Protein AF-A0A5C8RZ40-F1 (afdb_monomer)

Secondary structure (DSSP, 8-state):
----------------------PPP-------------TTS-----HHHHHHHHHHHHHHH-SSSHHHHHHHHH---HHHHHHHHHH-PPPPHHHHHHHHHHHHHHHHHHH-SS--HHHHHHHHHHHHHHHHHHHHHHHHHHHTT-

Nearest PDB structures (foldseek):
  2ofy-assembly1_B  TM=6.788E-01  e=1.032E-01  Rhodococcus jostii RHA1
  3op9-assembly1_A  TM=4.981E-01  e=3.753E-02  Listeria innocua
  4ivz-assembly2_F  TM=7.222E-01  e=2.838E-01  Enterobacter sp. RFL1396
  7o81-assembly1_AU  TM=6.914E-01  e=9.774E-01  Oryctolagus cuniculus
  5d50-assembly1_C  TM=7.092E-01  e=4.715E+00  Salmonella phage SPC32H

Structure (mmCIF, N/CA/C/O backbone):
data_AF-A0A5C8RZ40-F1
#
_entry.id   AF-A0A5C8RZ40-F1
#
loop_
_atom_site.group_PDB
_atom_site.id
_atom_site.type_symbol
_atom_site.label_atom_id
_atom_site.label_alt_id
_atom_site.label_comp_id
_atom_site.label_asym_id
_atom_site.label_entity_id
_atom_site.label_seq_id
_atom_site.pdbx_PDB_ins_code
_atom_site.Cartn_x
_atom_site.Cartn_y
_atom_site.Cartn_z
_atom_site.occupancy
_atom_site.B_iso_or_equiv
_atom_site.auth_seq_id
_atom_site.auth_comp_id
_atom_site.auth_asym_id
_atom_site.auth_atom_id
_atom_site.pdbx_PDB_model_num
ATOM 1 N N . MET A 1 1 ? 7.637 30.720 -99.759 1.00 39.53 1 MET A N 1
ATOM 2 C CA . MET A 1 1 ? 7.316 32.022 -100.386 1.00 39.53 1 MET A CA 1
ATOM 3 C C . MET A 1 1 ? 6.110 32.613 -99.666 1.00 39.53 1 MET A C 1
ATOM 5 O O . MET A 1 1 ? 5.268 31.824 -99.263 1.00 39.53 1 MET A O 1
ATOM 9 N N . THR A 1 2 ? 6.093 33.950 -99.513 1.00 40.44 2 THR A N 1
ATOM 10 C CA . THR A 1 2 ? 5.021 34.854 -99.002 1.00 40.44 2 THR A CA 1
ATOM 11 C C . THR A 1 2 ? 4.577 34.653 -97.538 1.00 40.44 2 THR A C 1
ATOM 13 O O . THR A 1 2 ? 4.007 33.619 -97.230 1.00 40.44 2 THR A O 1
ATOM 16 N N . ALA A 1 3 ? 4.926 35.488 -96.545 1.00 45.06 3 ALA A N 1
ATOM 17 C CA . ALA A 1 3 ? 4.814 36.949 -96.325 1.00 45.06 3 ALA A CA 1
ATOM 18 C C . ALA A 1 3 ? 3.539 37.359 -95.555 1.00 45.06 3 ALA A C 1
ATOM 20 O O . ALA A 1 3 ? 2.463 36.847 -95.840 1.00 45.06 3 ALA A O 1
ATOM 21 N N . SER A 1 4 ? 3.709 38.369 -94.680 1.00 46.53 4 SER A N 1
ATOM 22 C CA . SER A 1 4 ? 2.700 39.259 -94.063 1.00 46.53 4 SER A CA 1
ATOM 23 C C . SER A 1 4 ? 2.313 39.000 -92.595 1.00 46.53 4 SER A C 1
ATOM 25 O O . SER A 1 4 ? 1.945 37.880 -92.278 1.00 46.53 4 SER A O 1
ATOM 27 N N . LEU A 1 5 ? 2.214 39.957 -91.653 1.00 49.00 5 LEU A N 1
ATOM 28 C CA . LEU A 1 5 ? 2.795 41.291 -91.354 1.00 49.00 5 LEU A CA 1
ATOM 29 C C . LEU A 1 5 ? 2.122 41.766 -90.026 1.00 49.00 5 LEU A 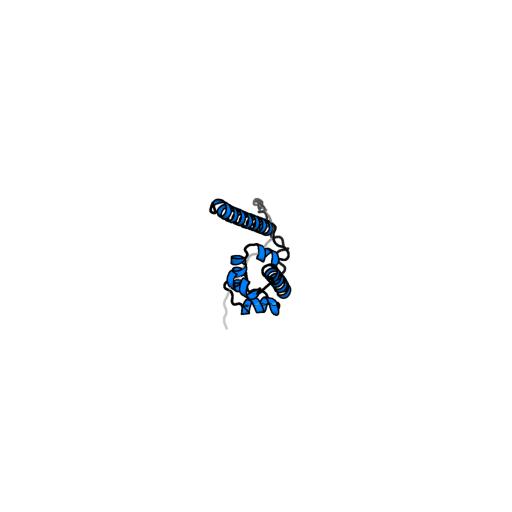C 1
ATOM 31 O O . LEU A 1 5 ? 0.899 41.724 -89.952 1.00 49.00 5 LEU A O 1
ATOM 35 N N . PHE A 1 6 ? 2.925 42.278 -89.070 1.00 45.09 6 PHE A N 1
ATOM 36 C CA . PHE A 1 6 ? 2.654 43.332 -88.044 1.00 45.09 6 PHE A CA 1
ATOM 37 C C . PHE A 1 6 ? 1.582 43.148 -86.926 1.00 45.09 6 PHE A C 1
ATOM 39 O O . PHE A 1 6 ? 0.709 42.299 -87.075 1.00 45.09 6 PHE A O 1
ATOM 46 N N . PRO A 1 7 ? 1.615 43.924 -85.797 1.00 57.19 7 PRO A N 1
ATOM 47 C CA . PRO A 1 7 ? 2.283 45.225 -85.587 1.00 57.19 7 PRO A CA 1
ATOM 48 C C . PRO A 1 7 ? 3.140 45.435 -84.312 1.00 57.19 7 PRO A C 1
ATOM 50 O O . PRO A 1 7 ? 3.002 44.769 -83.291 1.00 57.19 7 PRO A O 1
ATOM 53 N N . THR A 1 8 ? 4.008 46.444 -84.435 1.00 57.31 8 THR A N 1
ATOM 54 C CA . THR A 1 8 ? 4.714 47.258 -83.422 1.00 57.31 8 THR A CA 1
ATOM 55 C C . THR A 1 8 ? 3.731 48.112 -82.612 1.00 57.31 8 THR A C 1
ATOM 57 O O . THR A 1 8 ? 2.748 48.597 -83.167 1.00 57.31 8 THR A O 1
ATOM 60 N N . ASP A 1 9 ? 3.889 48.254 -81.295 1.00 45.97 9 ASP A N 1
ATOM 61 C CA . ASP A 1 9 ? 4.608 49.309 -80.525 1.00 45.97 9 ASP A CA 1
ATOM 62 C C . ASP A 1 9 ? 3.601 49.800 -79.447 1.00 45.97 9 ASP A C 1
ATOM 64 O O . ASP A 1 9 ? 2.437 49.389 -79.511 1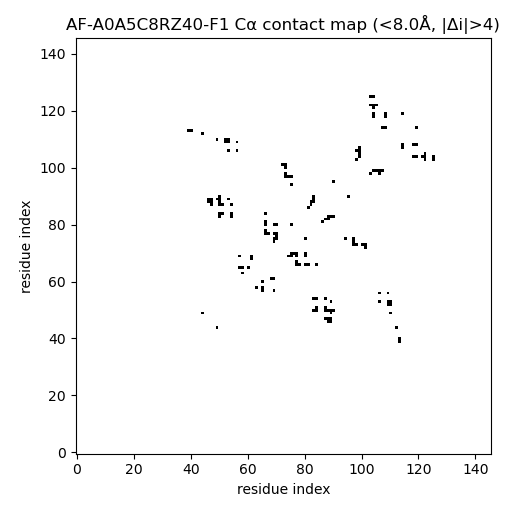.00 45.97 9 ASP A O 1
ATOM 68 N N . PRO A 1 10 ? 3.871 50.754 -78.536 1.00 54.31 10 PRO A N 1
ATOM 69 C CA . PRO A 1 10 ? 5.088 51.255 -77.885 1.00 54.31 10 PRO A CA 1
ATOM 70 C C . PRO A 1 10 ? 4.858 51.315 -76.341 1.00 54.31 10 PRO A C 1
ATOM 72 O O . PRO A 1 10 ? 3.948 50.679 -75.826 1.00 54.31 10 PRO A O 1
ATOM 75 N N . PHE A 1 11 ? 5.617 52.131 -75.598 1.00 50.12 11 PHE A N 1
ATOM 76 C CA . PHE A 1 11 ? 5.501 52.441 -74.150 1.00 50.12 11 PHE A CA 1
ATOM 77 C C . PHE A 1 11 ? 6.269 51.464 -73.234 1.00 50.12 11 PHE A C 1
ATOM 79 O O . PHE A 1 11 ? 5.841 50.360 -72.934 1.00 50.12 11 PHE A O 1
ATOM 86 N N . GLY A 1 12 ? 7.472 51.782 -72.756 1.00 44.47 12 GLY A N 1
ATOM 87 C CA . GLY A 1 12 ? 7.840 53.042 -72.110 1.00 44.47 12 GLY A CA 1
ATOM 88 C C . GLY A 1 12 ? 7.621 52.908 -70.602 1.00 44.47 12 GLY A C 1
ATOM 89 O O . GLY A 1 12 ? 6.573 53.282 -70.088 1.00 44.47 12 GLY A O 1
ATOM 90 N N . ARG A 1 13 ? 8.610 52.359 -69.883 1.00 50.78 13 ARG A N 1
ATOM 91 C CA . ARG A 1 13 ? 8.693 52.533 -68.421 1.00 50.78 13 ARG A CA 1
ATOM 92 C C . ARG A 1 13 ? 8.932 54.015 -68.122 1.00 50.78 13 ARG A C 1
ATOM 94 O O . ARG A 1 13 ? 9.674 54.658 -68.865 1.00 50.78 13 ARG A O 1
ATOM 101 N N . PRO A 1 14 ? 8.429 54.518 -66.987 1.00 54.19 14 PRO A N 1
ATOM 102 C CA . PRO A 1 14 ? 9.400 54.813 -65.935 1.00 54.19 14 PRO A CA 1
ATOM 103 C C . PRO A 1 14 ? 8.928 54.568 -64.488 1.00 54.19 14 PRO A C 1
ATOM 105 O O . PRO A 1 14 ? 7.753 54.632 -64.152 1.00 54.19 14 PRO A O 1
ATOM 108 N N . SER A 1 15 ? 9.948 54.359 -63.651 1.00 45.44 15 SER A N 1
ATOM 109 C CA . SER A 1 15 ? 10.108 54.788 -62.253 1.00 45.44 15 SER A CA 1
ATOM 110 C C . SER A 1 15 ? 9.152 54.339 -61.139 1.00 45.44 15 SER A C 1
ATOM 112 O O . SER A 1 15 ? 8.081 54.878 -60.899 1.00 45.44 15 SER A O 1
ATOM 114 N N . SER A 1 16 ? 9.725 53.448 -60.327 1.00 51.62 16 SER A N 1
ATOM 115 C CA . SER A 1 16 ? 9.789 53.482 -58.858 1.00 51.62 16 SER A CA 1
ATOM 116 C C . SER A 1 16 ? 9.683 54.873 -58.198 1.00 51.62 16 SER A C 1
ATOM 118 O O . SER A 1 16 ? 10.518 55.733 -58.469 1.00 51.62 16 SER A O 1
ATOM 120 N N . MET A 1 17 ? 8.787 55.011 -57.206 1.00 42.00 17 MET A N 1
ATOM 121 C CA . MET A 1 17 ? 9.037 55.692 -55.916 1.00 42.00 17 MET A CA 1
ATOM 122 C C . MET A 1 17 ? 7.924 55.372 -54.884 1.00 42.00 17 MET A C 1
ATOM 124 O O . MET A 1 17 ? 6.753 55.669 -55.095 1.00 42.00 17 MET A O 1
ATOM 128 N N . HIS A 1 18 ? 8.304 54.757 -53.757 1.00 47.56 18 HIS A N 1
ATOM 129 C CA . HIS A 1 18 ? 7.565 54.686 -52.473 1.00 47.56 18 HIS A CA 1
ATOM 130 C C . HIS A 1 18 ? 7.616 56.055 -51.731 1.00 47.56 18 HIS A C 1
ATOM 132 O O . HIS A 1 18 ? 8.417 56.882 -52.168 1.00 47.56 18 HIS A O 1
ATOM 138 N N . PRO A 1 19 ? 6.942 56.324 -50.572 1.00 53.75 19 PRO A N 1
ATOM 139 C CA . PRO A 1 19 ? 5.936 55.581 -49.779 1.00 53.75 19 PRO A CA 1
ATOM 140 C C . PRO A 1 19 ? 4.736 56.447 -49.274 1.00 53.75 19 PRO A C 1
ATOM 142 O O . PRO A 1 19 ? 4.795 57.670 -49.228 1.00 53.75 19 PRO A O 1
ATOM 145 N N . ALA A 1 20 ? 3.684 55.823 -48.727 1.00 37.47 20 ALA A N 1
ATOM 146 C CA . ALA A 1 20 ? 2.823 56.466 -47.722 1.00 37.47 20 ALA A CA 1
ATOM 147 C C . ALA A 1 20 ? 2.438 55.447 -46.640 1.00 37.47 20 ALA A C 1
ATOM 149 O O . ALA A 1 20 ? 1.568 54.598 -46.819 1.00 37.47 20 ALA A O 1
ATOM 150 N N . SER A 1 21 ? 3.148 55.517 -45.514 1.00 49.06 21 SER A N 1
ATOM 151 C CA . SER A 1 21 ? 2.937 54.693 -44.325 1.00 49.06 21 SER A CA 1
ATOM 152 C C . SER A 1 21 ? 1.685 55.161 -43.578 1.00 49.06 21 SER A C 1
ATOM 154 O O . SER A 1 21 ? 1.680 56.230 -42.970 1.00 49.06 21 SER A O 1
ATOM 156 N N . ARG A 1 22 ? 0.615 54.360 -43.603 1.00 44.38 22 ARG A N 1
ATOM 157 C CA . ARG A 1 22 ? -0.472 54.442 -42.617 1.00 44.38 22 ARG A CA 1
ATOM 158 C C . ARG A 1 22 ? -0.233 53.357 -41.570 1.00 44.38 22 ARG A C 1
ATOM 160 O O . ARG A 1 22 ? -0.278 52.175 -41.888 1.00 44.38 22 ARG A O 1
ATOM 167 N N . LYS A 1 23 ? 0.045 53.767 -40.329 1.00 52.66 23 LYS A N 1
ATOM 168 C CA . LYS A 1 23 ? 0.154 52.893 -39.149 1.00 52.66 23 LYS A CA 1
ATOM 169 C C . LYS A 1 23 ? -1.237 52.390 -38.732 1.00 52.66 23 LYS A C 1
ATOM 171 O O . LYS A 1 23 ? -2.054 53.231 -38.358 1.00 52.66 23 LYS A O 1
ATOM 176 N N . PRO A 1 24 ? -1.501 51.075 -38.676 1.00 47.78 24 PRO A N 1
ATOM 177 C CA . PRO A 1 24 ? -2.549 50.547 -37.820 1.00 47.78 24 PRO A CA 1
ATOM 178 C C . PRO A 1 24 ? -2.016 50.266 -36.405 1.00 47.78 24 PRO A C 1
ATOM 180 O O . PRO A 1 24 ? -0.844 49.961 -36.182 1.00 47.78 24 PRO A O 1
ATOM 183 N N . MET A 1 25 ? -2.923 50.457 -35.452 1.00 51.75 25 MET A N 1
ATOM 184 C CA . MET A 1 25 ? -2.778 50.438 -33.998 1.00 51.75 25 MET A CA 1
ATOM 185 C C . MET A 1 25 ? -2.043 49.210 -33.439 1.00 51.75 25 MET A C 1
ATOM 187 O O . MET A 1 25 ? -2.310 48.074 -33.820 1.00 51.75 25 MET A O 1
ATOM 191 N N . LYS A 1 26 ? -1.185 49.436 -32.434 1.00 48.62 26 LYS A N 1
ATOM 192 C CA . LYS A 1 26 ? -0.695 48.381 -31.539 1.00 48.62 26 LYS A CA 1
ATOM 193 C C . LYS A 1 26 ? -1.802 48.028 -30.545 1.00 48.62 26 LYS A C 1
ATOM 195 O O . LYS A 1 26 ? -2.017 48.766 -29.588 1.00 48.62 26 LYS A O 1
ATOM 200 N N . GLN A 1 27 ? -2.483 46.906 -30.751 1.00 50.19 27 GLN A N 1
ATOM 201 C CA . GLN A 1 27 ? -3.252 46.271 -29.686 1.00 50.19 27 GLN A CA 1
ATOM 202 C C . GLN A 1 27 ? -2.288 45.374 -28.901 1.00 50.19 27 GLN A C 1
ATOM 204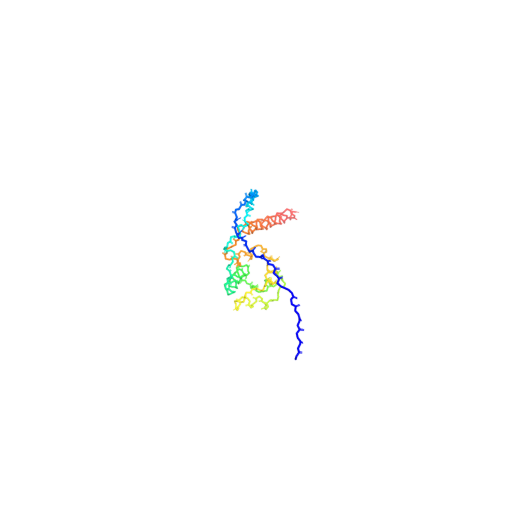 O O . GLN A 1 27 ? -1.717 44.429 -29.444 1.00 50.19 27 GLN A O 1
ATOM 209 N N . SER A 1 28 ? -2.034 45.740 -27.644 1.00 58.53 28 SER A N 1
ATOM 210 C CA . SER A 1 28 ? -1.188 44.975 -26.727 1.00 58.53 28 SER A CA 1
ATOM 211 C C . SER A 1 28 ? -1.701 43.541 -26.594 1.00 58.53 28 SER A C 1
ATOM 213 O O . SER A 1 28 ? -2.861 43.364 -26.210 1.00 58.53 28 SER A O 1
ATOM 215 N N . PRO A 1 29 ? -0.865 42.508 -26.796 1.00 52.53 29 PRO A N 1
ATOM 216 C CA . PRO A 1 29 ? -1.209 41.197 -26.292 1.00 52.53 29 PRO A CA 1
ATOM 217 C C . PRO A 1 29 ? -1.131 41.271 -24.766 1.00 52.53 29 PRO A C 1
ATOM 219 O O . PRO A 1 29 ? -0.060 41.441 -24.177 1.00 52.53 29 PRO A O 1
ATOM 222 N N . ARG A 1 30 ? -2.293 41.171 -24.117 1.00 48.94 30 ARG A N 1
ATOM 223 C CA . ARG A 1 30 ? -2.394 40.833 -22.698 1.00 48.94 30 ARG A CA 1
ATOM 224 C C . ARG A 1 30 ? -1.684 39.486 -22.562 1.00 48.94 30 ARG A C 1
ATOM 226 O O . ARG A 1 30 ? -2.210 38.476 -23.020 1.00 48.94 30 ARG A O 1
ATOM 233 N N . LYS A 1 31 ? -0.456 39.484 -22.030 1.00 49.47 31 LYS A N 1
ATOM 234 C CA . LYS A 1 31 ? 0.244 38.251 -21.660 1.00 49.47 31 LYS A CA 1
ATOM 235 C C . LYS A 1 31 ? -0.669 37.526 -20.676 1.00 49.47 31 LYS A C 1
ATOM 237 O O . LYS A 1 31 ? -0.767 37.934 -19.522 1.00 49.47 31 LYS A O 1
ATOM 242 N N . LEU A 1 32 ? -1.381 36.504 -21.146 1.00 52.66 32 LEU A N 1
ATOM 243 C CA . LEU A 1 32 ? -1.894 35.492 -20.238 1.00 52.66 32 LEU A CA 1
ATOM 244 C C . LEU A 1 32 ? -0.681 34.960 -19.467 1.00 52.66 32 LEU A C 1
ATOM 246 O O . LEU A 1 32 ? 0.372 34.773 -20.088 1.00 52.66 32 LEU A O 1
ATOM 250 N N . PRO A 1 33 ? -0.778 34.758 -18.144 1.00 50.69 33 PRO A N 1
ATOM 251 C CA . PRO A 1 33 ? 0.255 34.020 -17.448 1.00 50.69 33 PRO A CA 1
ATOM 252 C C . PRO A 1 33 ? 0.362 32.666 -18.148 1.00 50.69 33 PRO A C 1
ATOM 254 O O . PRO A 1 33 ? -0.601 31.902 -18.203 1.00 50.69 33 PRO A O 1
ATOM 257 N N . THR A 1 34 ? 1.516 32.409 -18.761 1.00 50.84 34 THR A N 1
ATOM 258 C CA . THR A 1 34 ? 1.897 31.062 -19.173 1.00 50.84 34 THR A CA 1
ATOM 259 C C . THR A 1 34 ? 1.679 30.162 -17.965 1.00 50.84 34 THR A C 1
ATOM 261 O O . THR A 1 34 ? 2.141 30.544 -16.882 1.00 50.84 34 THR A O 1
ATOM 264 N N . PRO A 1 35 ? 0.994 29.010 -18.088 1.00 51.03 35 PRO A N 1
ATOM 265 C CA . PRO A 1 35 ? 1.045 28.034 -17.018 1.00 51.03 35 PRO A CA 1
ATOM 266 C C . PRO A 1 35 ? 2.527 27.751 -16.788 1.00 51.03 35 PRO A C 1
ATOM 268 O O . PRO A 1 35 ? 3.232 27.316 -17.701 1.00 51.03 35 PRO A O 1
ATOM 271 N N . VAL A 1 36 ? 3.019 28.100 -15.600 1.00 51.59 36 VAL A N 1
ATOM 272 C CA . VAL A 1 36 ? 4.332 27.674 -15.128 1.00 51.59 36 VAL A CA 1
ATOM 273 C C . VAL A 1 36 ? 4.181 26.178 -14.897 1.00 51.59 36 VAL A C 1
ATOM 275 O O . VAL A 1 36 ? 3.882 25.725 -13.798 1.00 51.59 36 VAL A O 1
ATOM 278 N N . VAL A 1 37 ? 4.266 25.410 -15.980 1.00 50.16 37 VAL A N 1
ATOM 279 C CA . VAL A 1 37 ? 4.573 23.993 -15.895 1.00 50.16 37 VAL A CA 1
ATOM 280 C C . VAL A 1 37 ? 6.015 23.981 -15.426 1.00 50.16 37 VAL A C 1
ATOM 282 O O . VAL A 1 37 ? 6.919 24.319 -16.187 1.00 50.16 37 VAL A O 1
ATOM 285 N N . ASP A 1 38 ? 6.206 23.728 -14.134 1.00 45.88 38 ASP A N 1
ATOM 286 C CA . ASP A 1 38 ? 7.525 23.492 -13.571 1.00 45.88 38 ASP A CA 1
ATOM 287 C C . ASP A 1 38 ? 8.178 22.374 -14.393 1.00 45.88 38 ASP A C 1
ATOM 289 O O . ASP A 1 38 ? 7.721 21.229 -14.406 1.00 45.88 38 ASP A O 1
ATOM 293 N N . SER A 1 39 ? 9.229 22.722 -15.133 1.00 46.31 39 SER A N 1
ATOM 294 C CA . SER A 1 39 ? 9.967 21.816 -16.014 1.00 46.31 39 SER A CA 1
ATOM 295 C C . SER A 1 39 ? 10.656 20.666 -15.264 1.00 46.31 39 SER A C 1
ATOM 297 O O . SER A 1 39 ? 11.366 19.877 -15.882 1.00 46.31 39 SER A O 1
ATOM 299 N N . ARG A 1 40 ? 10.476 20.553 -13.942 1.00 48.91 40 ARG A N 1
ATOM 300 C CA . ARG A 1 40 ? 11.004 19.463 -13.112 1.00 48.91 40 ARG A CA 1
ATOM 301 C C . ARG A 1 40 ? 10.099 18.234 -13.025 1.00 48.91 40 ARG A C 1
ATOM 303 O O . ARG A 1 40 ? 10.557 17.206 -12.546 1.00 48.91 40 ARG A O 1
ATOM 310 N N . THR A 1 41 ? 8.864 18.273 -13.531 1.00 50.84 41 THR A N 1
ATOM 311 C CA . THR A 1 41 ? 7.960 17.097 -13.532 1.00 50.84 41 THR A CA 1
ATOM 312 C C . THR A 1 41 ? 8.257 16.094 -14.668 1.00 50.84 41 THR A C 1
ATOM 314 O O . THR A 1 41 ? 7.466 15.197 -14.937 1.00 50.84 41 THR A O 1
ATOM 317 N N . GLY A 1 42 ? 9.383 16.236 -15.374 1.00 46.47 42 GLY A N 1
ATOM 318 C CA . GLY A 1 42 ? 9.633 15.562 -16.654 1.00 46.47 42 GLY A CA 1
ATOM 319 C C . GLY A 1 42 ? 10.812 14.591 -16.709 1.00 46.47 42 GLY A C 1
ATOM 320 O O . GLY A 1 42 ? 11.307 14.356 -17.808 1.00 46.47 42 GLY A O 1
ATOM 321 N N . ALA A 1 43 ? 11.298 14.046 -15.592 1.00 49.84 43 ALA A N 1
ATOM 322 C CA . ALA A 1 43 ? 12.303 12.985 -15.647 1.00 49.84 43 ALA A CA 1
ATOM 323 C C . ALA A 1 43 ? 11.614 11.614 -15.646 1.00 49.84 43 ALA A C 1
ATOM 325 O O . ALA A 1 43 ? 11.010 11.202 -14.659 1.00 49.84 43 ALA A O 1
ATOM 326 N N . CYS A 1 44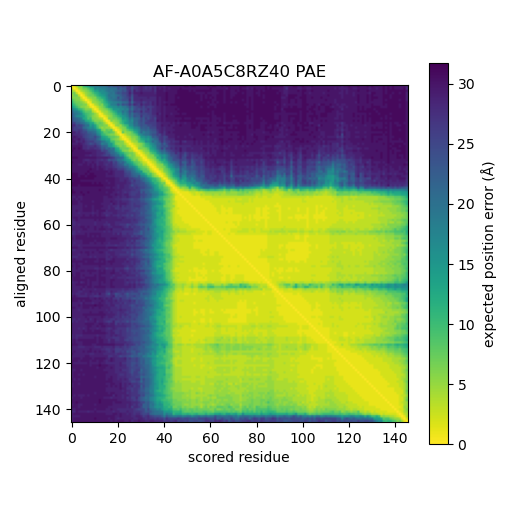 ? 11.699 10.908 -16.773 1.00 52.03 44 CYS A N 1
ATOM 327 C CA . CYS A 1 44 ? 11.409 9.483 -16.841 1.00 52.03 44 CYS A CA 1
ATOM 328 C C . CYS A 1 44 ? 12.463 8.765 -15.987 1.00 52.03 44 CYS A C 1
ATOM 330 O O . CYS A 1 44 ? 13.565 8.510 -16.469 1.00 52.03 44 CYS A O 1
ATOM 332 N N . GLU A 1 45 ? 12.168 8.507 -14.716 1.00 66.62 45 GLU A N 1
ATOM 333 C CA . GLU A 1 45 ? 13.052 7.701 -13.877 1.00 66.62 45 GLU A CA 1
ATOM 334 C C . GLU A 1 45 ? 13.260 6.314 -14.490 1.00 66.62 45 GLU A C 1
ATOM 336 O O . GLU A 1 45 ? 12.396 5.788 -15.206 1.00 66.62 45 GLU A O 1
ATOM 341 N N . ASP A 1 46 ? 14.415 5.711 -14.203 1.00 82.12 46 ASP A N 1
ATOM 342 C CA . ASP A 1 46 ? 14.652 4.325 -14.581 1.00 82.12 46 ASP A CA 1
ATOM 343 C C . ASP A 1 46 ? 13.552 3.444 -13.963 1.00 82.12 46 ASP A C 1
ATOM 345 O O . ASP A 1 46 ? 13.209 3.554 -1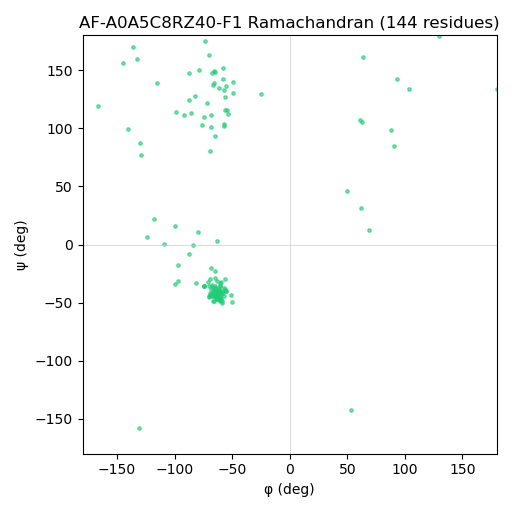2.783 1.00 82.12 46 ASP A O 1
ATOM 349 N N . ARG A 1 47 ? 12.980 2.553 -14.778 1.00 81.25 47 ARG A N 1
ATOM 350 C CA . ARG A 1 47 ? 11.934 1.617 -14.351 1.00 81.25 47 ARG A CA 1
ATOM 351 C C . ARG A 1 47 ? 12.389 0.770 -13.166 1.00 81.25 47 ARG A C 1
ATOM 353 O O . ARG A 1 47 ? 11.550 0.370 -12.366 1.00 81.25 47 ARG A O 1
ATOM 360 N N . THR A 1 48 ? 13.686 0.501 -13.057 1.00 86.81 48 THR A N 1
ATOM 361 C CA . THR A 1 48 ? 14.268 -0.230 -11.926 1.00 86.81 48 THR A CA 1
ATOM 362 C C . THR A 1 48 ? 14.118 0.546 -10.613 1.00 86.81 48 THR A C 1
ATOM 364 O O . THR A 1 48 ? 13.647 -0.017 -9.631 1.00 86.81 48 THR A O 1
ATOM 367 N N . VAL A 1 49 ? 14.371 1.859 -10.619 1.00 89.81 49 VAL A N 1
ATOM 368 C CA . VAL A 1 49 ? 14.210 2.739 -9.448 1.00 89.81 49 VAL A CA 1
ATOM 369 C C . VAL A 1 49 ? 12.755 2.771 -8.983 1.00 89.81 49 VAL A C 1
ATOM 371 O O . VAL A 1 49 ? 12.476 2.614 -7.794 1.00 89.81 49 VAL A O 1
ATOM 374 N N . VAL A 1 50 ? 11.810 2.911 -9.918 1.00 90.25 50 VAL A N 1
ATOM 375 C CA . VAL A 1 50 ? 10.374 2.873 -9.594 1.00 90.25 50 VAL A CA 1
ATOM 376 C C . VAL A 1 50 ? 9.988 1.521 -8.990 1.00 90.25 50 VAL A C 1
ATOM 378 O O . VAL A 1 50 ? 9.244 1.471 -8.010 1.00 90.25 50 VAL A O 1
ATOM 381 N N . ALA A 1 51 ? 10.497 0.421 -9.547 1.00 92.25 51 ALA A N 1
ATOM 382 C CA . ALA A 1 51 ? 10.222 -0.912 -9.028 1.00 92.25 51 ALA A CA 1
ATOM 383 C C . ALA A 1 51 ? 10.749 -1.099 -7.600 1.00 92.25 51 ALA A C 1
ATOM 385 O O . ALA A 1 51 ? 10.018 -1.619 -6.756 1.00 92.25 51 ALA A O 1
ATOM 386 N N . ASP A 1 52 ? 11.963 -0.629 -7.312 1.00 93.62 52 ASP A N 1
ATOM 387 C CA . ASP A 1 52 ? 12.575 -0.727 -5.986 1.00 93.62 52 ASP A CA 1
ATOM 388 C C . ASP A 1 52 ? 11.796 0.076 -4.943 1.00 93.62 52 ASP A C 1
ATOM 390 O O . ASP A 1 52 ? 11.501 -0.435 -3.860 1.00 93.62 52 ASP A O 1
ATOM 394 N N . ARG A 1 53 ? 11.389 1.307 -5.279 1.00 94.62 53 ARG A N 1
ATOM 395 C CA . ARG A 1 53 ? 10.572 2.152 -4.394 1.00 94.62 53 ARG A CA 1
ATOM 396 C C . ARG A 1 53 ? 9.225 1.506 -4.091 1.00 94.62 53 ARG A C 1
ATOM 398 O O . ARG A 1 53 ? 8.835 1.410 -2.927 1.00 94.62 53 ARG A O 1
ATOM 405 N N . VAL A 1 54 ? 8.542 0.994 -5.118 1.00 95.00 54 VAL A N 1
ATOM 406 C CA . VAL A 1 54 ? 7.279 0.263 -4.943 1.00 95.00 54 VAL A CA 1
ATOM 407 C C . VAL A 1 54 ? 7.496 -0.979 -4.080 1.00 95.00 54 VAL A C 1
ATOM 409 O O . VAL A 1 54 ? 6.758 -1.192 -3.123 1.00 95.00 54 VAL A O 1
ATOM 412 N N . ALA A 1 55 ? 8.520 -1.787 -4.355 1.00 95.94 55 ALA A N 1
ATOM 413 C CA . ALA A 1 55 ? 8.789 -2.997 -3.587 1.00 95.94 55 ALA A CA 1
ATOM 414 C C . ALA A 1 55 ? 9.114 -2.691 -2.114 1.00 95.94 55 ALA A C 1
ATOM 416 O O . ALA A 1 55 ? 8.645 -3.404 -1.223 1.00 95.94 55 ALA A O 1
ATOM 417 N N . ALA A 1 56 ? 9.875 -1.627 -1.846 1.00 95.75 56 ALA A N 1
ATOM 418 C CA . ALA A 1 56 ? 10.169 -1.162 -0.495 1.00 95.75 56 ALA A CA 1
ATOM 419 C C . ALA A 1 56 ? 8.895 -0.724 0.240 1.00 95.75 56 ALA A C 1
ATOM 421 O O . ALA A 1 56 ? 8.659 -1.162 1.366 1.00 95.75 56 ALA A O 1
ATOM 422 N N . PHE A 1 57 ? 8.038 0.063 -0.414 1.00 96.31 57 PHE A N 1
ATOM 423 C CA . PHE A 1 57 ? 6.755 0.488 0.142 1.00 96.31 57 PHE A CA 1
ATOM 424 C C . PHE A 1 57 ? 5.849 -0.695 0.494 1.00 96.31 57 PHE A C 1
ATOM 426 O O . PHE A 1 57 ? 5.352 -0.786 1.616 1.00 96.31 57 PHE A O 1
ATOM 433 N N . LEU A 1 58 ? 5.681 -1.644 -0.431 1.00 97.00 58 LEU A N 1
ATOM 434 C CA . LEU A 1 58 ? 4.826 -2.808 -0.201 1.00 97.00 58 LEU A CA 1
ATOM 435 C C . LEU A 1 58 ? 5.350 -3.674 0.953 1.00 97.00 58 LEU A C 1
ATOM 437 O O . LEU A 1 58 ? 4.561 -4.113 1.788 1.00 97.00 58 LEU A O 1
ATOM 441 N N . ARG A 1 59 ? 6.672 -3.886 1.048 1.00 97.19 59 ARG A N 1
ATOM 442 C CA . ARG A 1 59 ? 7.285 -4.638 2.158 1.00 97.19 59 ARG A CA 1
ATOM 443 C C . ARG A 1 59 ? 7.177 -3.911 3.497 1.00 97.19 59 ARG A C 1
ATOM 445 O O . ARG A 1 59 ? 6.996 -4.569 4.515 1.00 97.19 59 ARG A O 1
ATOM 452 N N . ALA A 1 60 ? 7.260 -2.582 3.506 1.00 97.00 60 ALA A N 1
ATOM 453 C CA . ALA A 1 60 ? 7.045 -1.795 4.716 1.00 97.00 60 ALA A CA 1
ATOM 454 C C . ALA A 1 60 ? 5.591 -1.904 5.202 1.00 97.00 60 ALA A C 1
ATOM 456 O O . ALA A 1 60 ? 5.355 -2.066 6.398 1.00 97.00 60 ALA A O 1
ATOM 457 N N . LYS A 1 61 ? 4.624 -1.877 4.274 1.00 95.62 61 LYS A N 1
ATOM 458 C CA . LYS A 1 61 ? 3.194 -2.007 4.588 1.00 95.62 61 LYS A CA 1
ATOM 459 C C . LYS A 1 61 ? 2.829 -3.415 5.063 1.00 95.62 61 LYS A C 1
ATOM 461 O O . LYS A 1 61 ? 2.092 -3.567 6.033 1.00 95.62 61 LYS A O 1
ATOM 466 N N . TYR A 1 62 ? 3.384 -4.438 4.414 1.00 97.38 62 TYR A N 1
ATOM 467 C CA . TYR A 1 62 ? 3.146 -5.845 4.727 1.00 97.38 62 TYR A CA 1
ATOM 468 C C . TYR A 1 62 ? 4.471 -6.604 4.868 1.00 97.38 62 TYR A C 1
ATOM 470 O O . TYR A 1 62 ? 4.933 -7.205 3.893 1.00 97.38 62 TYR A O 1
ATOM 478 N N . PRO A 1 63 ? 5.074 -6.632 6.073 1.00 96.19 63 PRO A N 1
ATOM 479 C CA . PRO A 1 63 ? 6.362 -7.297 6.305 1.00 96.19 63 PRO A CA 1
ATOM 480 C C . PRO A 1 63 ? 6.329 -8.817 6.109 1.00 96.19 63 PRO A C 1
ATOM 482 O O . PRO A 1 63 ? 7.335 -9.429 5.760 1.00 96.19 63 PRO A O 1
ATOM 485 N N . LEU A 1 64 ? 5.168 -9.437 6.334 1.00 96.06 64 LEU A N 1
ATOM 486 C CA . LEU A 1 64 ? 4.940 -10.865 6.134 1.00 96.06 64 LEU A CA 1
ATOM 487 C C . LEU A 1 64 ? 3.923 -11.064 5.013 1.00 96.06 64 LEU A C 1
ATOM 489 O O . LEU A 1 64 ? 2.922 -10.351 4.950 1.00 96.06 64 LEU A O 1
ATOM 493 N N . LYS A 1 65 ? 4.171 -12.057 4.148 1.00 96.81 65 LYS A N 1
ATOM 494 C CA . LYS A 1 65 ? 3.291 -12.422 3.021 1.00 96.81 65 LYS A CA 1
ATOM 495 C C . LYS A 1 65 ? 2.889 -11.219 2.158 1.00 96.81 65 LYS A C 1
ATOM 497 O O . LYS A 1 65 ? 1.725 -11.046 1.807 1.00 96.81 65 LYS A O 1
ATOM 502 N N . THR A 1 66 ? 3.871 -10.379 1.820 1.00 98.06 66 THR A N 1
ATOM 503 C CA . THR A 1 66 ? 3.655 -9.120 1.095 1.00 98.06 66 THR A CA 1
ATOM 504 C C . THR A 1 66 ? 2.809 -9.320 -0.164 1.00 98.06 66 THR A C 1
ATOM 506 O O . THR A 1 66 ? 1.821 -8.621 -0.349 1.00 98.06 66 THR A O 1
ATOM 509 N N . ALA A 1 67 ? 3.149 -10.300 -1.007 1.00 97.88 67 ALA A N 1
ATOM 510 C CA . ALA A 1 67 ? 2.443 -10.522 -2.268 1.00 97.88 67 ALA A CA 1
ATOM 511 C C . ALA A 1 67 ? 0.974 -10.943 -2.081 1.00 97.88 67 ALA A C 1
ATOM 513 O O . ALA A 1 67 ? 0.124 -10.487 -2.841 1.00 97.88 67 ALA A O 1
ATOM 514 N N . ASP A 1 68 ? 0.668 -11.758 -1.068 1.00 98.44 68 ASP A N 1
ATOM 515 C CA . ASP A 1 68 ? -0.700 -12.216 -0.792 1.00 98.44 68 ASP A CA 1
ATOM 516 C C . ASP A 1 68 ? -1.582 -11.077 -0.271 1.00 98.44 68 ASP A C 1
ATOM 518 O O . ASP A 1 68 ? -2.699 -10.892 -0.749 1.00 98.44 68 ASP A O 1
ATOM 522 N N . ASN A 1 69 ? -1.068 -10.274 0.667 1.00 98.56 69 ASN A N 1
ATOM 523 C CA . ASN A 1 69 ? -1.809 -9.135 1.218 1.00 98.56 69 ASN A CA 1
ATOM 524 C C . ASN A 1 69 ? -2.075 -8.072 0.146 1.00 98.56 69 ASN A C 1
ATOM 526 O O . ASN A 1 69 ? -3.202 -7.614 -0.016 1.00 98.56 69 ASN A O 1
ATOM 530 N N . VAL A 1 70 ? -1.065 -7.745 -0.666 1.00 98.19 70 VAL A N 1
ATOM 531 C CA . VAL A 1 70 ? -1.233 -6.783 -1.765 1.00 98.19 70 VAL A CA 1
ATOM 532 C C . VAL A 1 70 ? -2.200 -7.316 -2.824 1.00 98.19 70 VAL A C 1
ATOM 534 O O . VAL A 1 70 ? -2.981 -6.548 -3.386 1.00 98.19 70 VAL A O 1
ATOM 537 N N . ALA A 1 71 ? -2.193 -8.624 -3.097 1.00 98.31 71 ALA A N 1
ATOM 538 C CA . ALA A 1 71 ? -3.159 -9.243 -4.002 1.00 98.31 71 ALA A CA 1
ATOM 539 C C . ALA A 1 71 ? -4.587 -9.133 -3.458 1.00 98.31 71 ALA A C 1
ATOM 541 O O . ALA A 1 71 ? -5.499 -8.822 -4.224 1.00 98.31 71 ALA A O 1
ATOM 542 N N . ALA A 1 72 ? -4.773 -9.341 -2.152 1.00 98.38 72 ALA A N 1
ATOM 543 C CA . ALA A 1 72 ? -6.066 -9.197 -1.493 1.00 98.38 72 ALA A CA 1
ATOM 544 C C . ALA A 1 72 ? -6.595 -7.755 -1.573 1.00 98.38 72 ALA A C 1
ATOM 546 O O . ALA A 1 72 ? -7.760 -7.560 -1.912 1.00 98.38 72 ALA A O 1
ATOM 547 N N . ASP A 1 73 ? -5.737 -6.757 -1.350 1.00 97.88 73 ASP A N 1
ATOM 548 C CA . ASP A 1 73 ? -6.131 -5.343 -1.407 1.00 97.88 73 ASP A CA 1
ATOM 549 C C . ASP A 1 73 ? -6.462 -4.873 -2.831 1.00 97.88 73 ASP A C 1
ATOM 551 O O . ASP A 1 73 ? -7.416 -4.133 -3.062 1.00 97.88 73 ASP A O 1
ATOM 555 N N . THR A 1 74 ? -5.640 -5.270 -3.806 1.00 97.69 74 THR A N 1
ATOM 556 C CA . THR A 1 74 ? -5.676 -4.704 -5.167 1.00 97.69 74 THR A CA 1
ATOM 557 C C . THR A 1 74 ? -6.478 -5.547 -6.161 1.00 97.69 74 THR A C 1
ATOM 559 O O . THR A 1 74 ? -6.834 -5.074 -7.248 1.00 97.69 74 THR A O 1
ATOM 562 N N . GLY A 1 75 ? -6.728 -6.817 -5.831 1.00 97.81 75 GLY A N 1
ATOM 563 C CA . GLY A 1 75 ? -7.273 -7.824 -6.741 1.00 97.81 75 GLY A CA 1
ATOM 564 C C . GLY A 1 75 ? -6.310 -8.237 -7.862 1.00 97.81 75 GLY A C 1
ATOM 565 O O . GLY A 1 75 ? -6.736 -8.854 -8.841 1.00 97.81 75 GLY A O 1
ATOM 566 N N . LEU A 1 76 ? -5.028 -7.868 -7.778 1.00 97.81 76 LEU A N 1
ATOM 567 C CA . LEU A 1 76 ? -4.010 -8.284 -8.741 1.00 97.81 76 LEU A CA 1
ATOM 568 C C . LEU A 1 76 ? -3.545 -9.723 -8.463 1.00 97.81 76 LEU A C 1
ATOM 570 O O . LEU A 1 76 ? -3.498 -10.143 -7.309 1.00 97.81 76 LEU A O 1
ATOM 574 N N . PRO A 1 77 ? -3.124 -10.485 -9.490 1.00 97.94 77 PRO A N 1
ATOM 575 C CA . PRO A 1 77 ? -2.563 -11.814 -9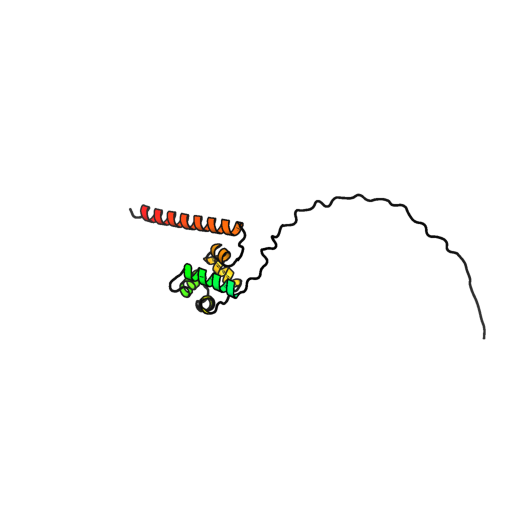.270 1.00 97.94 77 PRO A CA 1
ATOM 576 C C . PRO A 1 77 ? -1.294 -11.759 -8.411 1.00 97.94 77 PRO A C 1
ATOM 578 O O . PRO A 1 77 ? -0.381 -10.987 -8.715 1.00 97.94 77 PRO A O 1
ATOM 581 N N . VAL A 1 78 ? -1.181 -12.654 -7.423 1.00 98.00 78 VAL A N 1
ATOM 582 C CA . VAL A 1 78 ? 0.010 -12.788 -6.556 1.00 98.00 78 VAL A CA 1
ATOM 583 C C . VAL A 1 78 ? 1.290 -12.889 -7.388 1.00 98.00 78 VAL A C 1
ATOM 585 O O . VAL A 1 78 ? 2.252 -12.177 -7.131 1.00 98.00 78 VAL A O 1
ATOM 588 N N . ALA A 1 79 ? 1.276 -13.680 -8.467 1.00 96.69 79 ALA A N 1
ATOM 589 C CA . ALA A 1 79 ? 2.425 -13.842 -9.359 1.00 96.69 79 ALA A CA 1
ATOM 590 C C . ALA A 1 79 ? 2.898 -12.527 -10.011 1.00 96.69 79 ALA A C 1
ATOM 592 O O . ALA A 1 79 ? 4.090 -12.362 -10.273 1.00 96.69 79 ALA A O 1
ATOM 593 N N . THR A 1 80 ? 1.985 -11.590 -10.283 1.00 96.44 80 THR A N 1
ATOM 594 C CA . THR A 1 80 ? 2.334 -10.260 -10.805 1.00 96.44 80 THR A CA 1
ATOM 595 C C . THR A 1 80 ? 3.081 -9.458 -9.749 1.00 96.44 80 THR A C 1
ATOM 597 O O . THR A 1 80 ? 4.118 -8.874 -10.049 1.00 96.44 80 THR A O 1
ATOM 600 N N . ILE A 1 81 ? 2.597 -9.488 -8.508 1.00 97.25 81 ILE A N 1
ATOM 601 C CA . ILE A 1 81 ? 3.214 -8.769 -7.393 1.00 97.25 81 ILE A CA 1
ATOM 602 C C . ILE A 1 81 ? 4.565 -9.395 -7.035 1.00 97.25 81 ILE A C 1
ATOM 604 O O . ILE A 1 81 ? 5.546 -8.671 -6.896 1.00 97.25 81 ILE A O 1
ATOM 608 N N . SER A 1 82 ? 4.672 -10.727 -6.992 1.00 96.25 82 SER A N 1
ATOM 609 C CA . SER A 1 82 ? 5.949 -11.425 -6.790 1.00 96.25 82 SER A CA 1
ATOM 610 C C . SER A 1 82 ? 6.992 -11.018 -7.832 1.00 96.25 82 SER A C 1
ATOM 612 O O . SER A 1 82 ? 8.141 -10.775 -7.487 1.00 96.25 82 SER A O 1
ATOM 614 N N . ARG A 1 83 ? 6.610 -10.837 -9.105 1.00 94.81 83 ARG A N 1
ATOM 615 C CA . ARG A 1 83 ? 7.548 -10.334 -10.127 1.00 94.81 83 ARG A CA 1
ATOM 616 C C . ARG A 1 83 ? 8.069 -8.934 -9.812 1.00 94.81 83 ARG A C 1
ATOM 618 O O . ARG A 1 83 ? 9.238 -8.672 -10.078 1.00 94.81 83 ARG A O 1
ATOM 625 N N . TRP A 1 84 ? 7.240 -8.047 -9.272 1.00 94.94 84 TRP A N 1
ATOM 626 C CA . TRP A 1 84 ? 7.697 -6.722 -8.848 1.00 94.94 84 TRP A CA 1
ATOM 627 C C . TRP A 1 84 ? 8.668 -6.823 -7.674 1.00 94.94 84 TRP A C 1
ATOM 629 O O . TRP A 1 84 ? 9.723 -6.199 -7.701 1.00 94.94 84 TRP A O 1
ATOM 639 N N . LEU A 1 85 ? 8.342 -7.666 -6.691 1.00 94.81 85 LEU A N 1
ATOM 640 C CA . LEU A 1 85 ? 9.142 -7.852 -5.483 1.00 94.81 85 LEU A CA 1
ATOM 641 C C . LEU A 1 85 ? 10.493 -8.534 -5.746 1.00 94.81 85 LEU A C 1
ATOM 643 O O . LEU A 1 85 ? 11.478 -8.162 -5.108 1.00 94.81 85 LEU A O 1
ATOM 647 N N . ASP A 1 86 ? 10.540 -9.511 -6.654 1.00 92.50 86 ASP A N 1
ATOM 648 C CA . ASP A 1 86 ? 11.709 -10.379 -6.856 1.00 92.50 86 ASP A CA 1
ATOM 649 C C . ASP A 1 86 ? 12.579 -9.957 -8.043 1.00 92.50 86 ASP A C 1
ATOM 651 O O . ASP A 1 86 ? 13.790 -10.161 -8.030 1.00 92.50 86 ASP A O 1
ATOM 655 N N . ARG A 1 87 ? 11.969 -9.416 -9.107 1.00 84.62 87 ARG A N 1
ATOM 656 C CA . ARG A 1 87 ? 12.659 -9.136 -10.381 1.00 84.62 87 ARG A CA 1
ATOM 657 C C . ARG A 1 87 ? 12.861 -7.649 -10.660 1.00 84.62 87 ARG A C 1
ATOM 659 O O . ARG A 1 87 ? 13.347 -7.324 -11.740 1.00 84.62 87 ARG A O 1
ATOM 666 N N . GLY A 1 88 ? 12.427 -6.759 -9.764 1.00 83.38 88 GLY A N 1
ATOM 667 C CA . GLY A 1 88 ? 12.543 -5.309 -9.960 1.00 83.38 88 GLY A CA 1
ATOM 668 C C . GLY A 1 88 ? 11.764 -4.806 -11.181 1.00 83.38 88 GLY A C 1
ATOM 669 O O . GLY A 1 88 ? 12.180 -3.879 -11.869 1.00 83.38 88 GLY A O 1
ATOM 670 N N . SER A 1 89 ? 10.642 -5.453 -11.511 1.00 89.00 89 SER A N 1
ATOM 671 C CA . SER A 1 89 ? 9.767 -4.991 -12.593 1.00 89.00 89 SER A CA 1
ATOM 672 C C . SER A 1 89 ? 8.834 -3.890 -12.091 1.00 89.00 89 SER A C 1
ATOM 674 O O . SER A 1 89 ? 8.114 -4.103 -11.120 1.00 89.00 89 SER A O 1
ATOM 676 N N . ALA A 1 90 ? 8.793 -2.745 -12.775 1.00 90.25 90 ALA A N 1
ATOM 677 C CA . ALA A 1 90 ? 7.859 -1.674 -12.433 1.00 90.25 90 ALA A CA 1
ATOM 678 C C . ALA A 1 90 ? 6.396 -2.080 -12.712 1.00 90.25 90 ALA A C 1
ATOM 680 O O . ALA A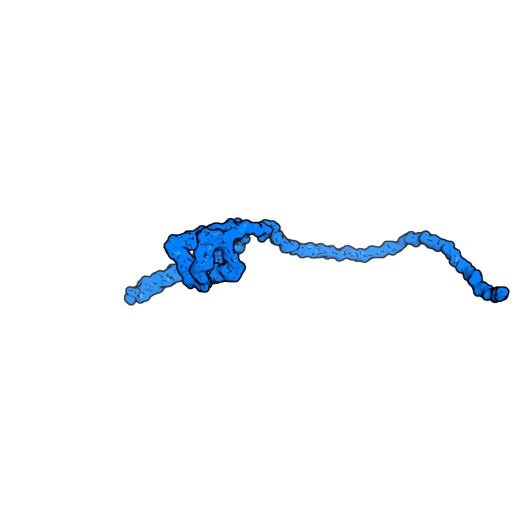 1 90 ? 6.130 -2.800 -13.688 1.00 90.25 90 ALA A O 1
ATOM 681 N N . PRO A 1 91 ? 5.425 -1.588 -11.920 1.00 93.31 91 PRO A N 1
ATOM 682 C CA . PRO A 1 91 ? 4.010 -1.729 -12.237 1.00 93.31 91 PRO A CA 1
ATOM 683 C C . PRO A 1 91 ? 3.668 -1.108 -13.597 1.00 93.31 91 PRO A C 1
ATOM 685 O O . PRO A 1 91 ? 4.167 -0.044 -13.963 1.00 93.31 91 PRO A O 1
ATOM 688 N N . SER A 1 92 ? 2.772 -1.751 -14.350 1.00 94.31 92 SER A N 1
ATOM 689 C CA . SER A 1 92 ? 2.159 -1.114 -15.521 1.00 94.31 92 SER A CA 1
ATOM 690 C C . SER A 1 92 ? 1.205 -0.001 -15.080 1.00 94.31 92 SER A C 1
ATOM 692 O O . SER A 1 92 ? 0.743 -0.005 -13.943 1.00 94.31 92 SER A O 1
ATOM 694 N N . LEU A 1 93 ? 0.827 0.911 -15.982 1.00 92.94 93 LEU A N 1
ATOM 695 C CA . LEU A 1 93 ? -0.121 1.986 -15.655 1.00 92.94 93 LEU A CA 1
ATOM 696 C C . LEU A 1 93 ? -1.465 1.457 -15.115 1.00 92.94 93 LEU A C 1
ATOM 698 O O . LEU A 1 93 ? -2.024 2.016 -14.177 1.00 92.94 93 LEU A O 1
ATOM 702 N N . TRP A 1 94 ? -1.967 0.350 -15.669 1.00 96.31 94 TRP A N 1
ATOM 703 C CA . TRP A 1 94 ? -3.188 -0.293 -15.173 1.00 96.31 94 TRP A CA 1
ATOM 704 C C . TRP A 1 94 ? -3.019 -0.821 -13.745 1.00 96.31 94 TRP A C 1
ATOM 706 O O . TRP A 1 94 ? -3.880 -0.617 -12.890 1.00 96.31 94 TRP A O 1
ATOM 716 N N . ALA A 1 95 ? -1.888 -1.470 -13.475 1.00 95.94 95 ALA A N 1
ATOM 717 C CA . ALA A 1 95 ? -1.599 -2.018 -12.161 1.00 95.94 95 ALA A CA 1
ATOM 718 C C . ALA A 1 95 ? -1.302 -0.909 -11.134 1.00 95.94 95 ALA A C 1
ATOM 720 O O . ALA A 1 95 ? -1.691 -1.020 -9.977 1.00 95.94 95 ALA A O 1
ATOM 721 N N . LEU A 1 96 ? -0.713 0.204 -11.578 1.00 95.06 96 LEU A N 1
ATOM 722 C CA . LEU A 1 96 ? -0.589 1.428 -10.798 1.00 95.06 96 LEU A CA 1
ATOM 723 C C . LEU A 1 96 ? -1.963 1.991 -10.420 1.00 95.06 96 LEU A C 1
ATOM 725 O O . LEU A 1 96 ? -2.178 2.316 -9.261 1.00 95.06 96 LEU A O 1
ATOM 729 N N . GLY A 1 97 ? -2.924 2.033 -11.347 1.00 96.44 97 GLY A N 1
ATOM 730 C CA . GLY A 1 97 ? -4.298 2.439 -11.030 1.00 96.44 97 GLY A CA 1
ATOM 731 C C . GLY A 1 97 ? -4.941 1.576 -9.936 1.00 96.44 97 GLY A C 1
ATOM 7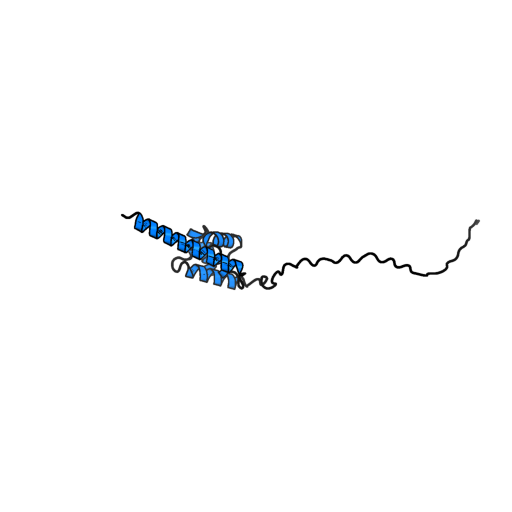32 O O . GLY A 1 97 ? -5.634 2.099 -9.067 1.00 96.44 97 GLY A O 1
ATOM 733 N N . LYS A 1 98 ? -4.662 0.265 -9.925 1.00 97.88 98 LYS A N 1
ATOM 734 C CA . LYS A 1 98 ? -5.094 -0.642 -8.847 1.00 97.88 98 LYS A CA 1
ATOM 735 C C . LYS A 1 98 ? -4.419 -0.338 -7.511 1.00 97.88 98 LYS A C 1
ATOM 737 O O . LYS A 1 98 ? -5.095 -0.353 -6.491 1.00 97.88 98 LYS A O 1
ATOM 742 N N . LEU A 1 99 ? -3.121 -0.034 -7.521 1.00 97.12 99 LEU A N 1
ATOM 743 C CA . LEU A 1 99 ? -2.392 0.374 -6.318 1.00 97.12 99 LEU A CA 1
ATOM 744 C C . LEU A 1 99 ? -2.926 1.694 -5.754 1.00 97.12 99 LEU A C 1
ATOM 746 O O . LEU A 1 99 ? -3.160 1.781 -4.557 1.00 97.12 99 LEU A O 1
ATOM 750 N N . VAL A 1 100 ? -3.168 2.694 -6.605 1.00 96.00 100 VAL A N 1
ATOM 751 C CA . VAL A 1 100 ? -3.747 3.982 -6.187 1.00 96.00 100 VAL A CA 1
ATOM 752 C C . VAL A 1 100 ? -5.150 3.787 -5.622 1.00 96.00 100 VAL A C 1
ATOM 754 O O . VAL A 1 100 ? -5.481 4.379 -4.609 1.00 96.00 100 VAL A O 1
ATOM 757 N N . GLY A 1 101 ? -5.969 2.920 -6.222 1.00 96.38 101 GLY A N 1
ATOM 758 C CA . GLY A 1 101 ? -7.296 2.619 -5.680 1.00 96.38 101 GLY A CA 1
ATOM 759 C C . GLY A 1 101 ? -7.279 1.918 -4.315 1.00 96.38 101 GLY A C 1
ATOM 760 O O . GLY A 1 101 ? -8.273 1.989 -3.602 1.00 96.38 101 GLY A O 1
ATOM 761 N N . ALA A 1 102 ? -6.187 1.235 -3.960 1.00 96.56 102 ALA A N 1
ATOM 762 C CA . ALA A 1 102 ? -6.055 0.519 -2.690 1.00 96.56 102 ALA A CA 1
ATOM 763 C C . ALA A 1 102 ? -5.308 1.321 -1.609 1.00 96.56 102 ALA A C 1
ATOM 765 O O . ALA A 1 102 ? -5.569 1.145 -0.421 1.00 96.56 102 ALA A O 1
ATOM 766 N N . TYR A 1 103 ? -4.358 2.169 -2.013 1.00 95.12 103 TYR A N 1
ATOM 767 C CA . TYR A 1 103 ? -3.413 2.859 -1.124 1.00 95.12 103 TYR A CA 1
ATOM 768 C C . TYR A 1 103 ? -3.430 4.386 -1.269 1.00 95.12 103 TYR A C 1
ATOM 770 O O . TYR A 1 103 ? -2.597 5.071 -0.678 1.00 95.12 103 TYR A O 1
ATOM 778 N N . ASP A 1 104 ? -4.359 4.918 -2.058 1.00 94.62 104 ASP A N 1
ATOM 779 C CA . ASP A 1 104 ? -4.587 6.342 -2.282 1.00 94.62 104 ASP A CA 1
ATOM 780 C C . ASP A 1 104 ? -3.322 7.120 -2.710 1.00 94.62 104 ASP A C 1
ATOM 782 O O . ASP A 1 104 ? -2.512 6.639 -3.510 1.00 94.62 104 ASP A O 1
ATOM 786 N N . ALA A 1 105 ? -3.152 8.360 -2.235 1.00 94.12 105 ALA A N 1
ATOM 787 C CA . ALA A 1 105 ? -2.043 9.231 -2.624 1.00 94.12 105 ALA A CA 1
ATOM 788 C C . ALA A 1 105 ? -0.679 8.743 -2.105 1.00 94.12 105 ALA A C 1
ATOM 790 O O . ALA A 1 105 ? 0.354 9.114 -2.665 1.00 94.12 105 ALA A O 1
ATOM 791 N N . GLU A 1 106 ? -0.663 7.895 -1.072 1.00 93.69 106 GLU A N 1
ATOM 792 C CA . GLU A 1 106 ? 0.556 7.386 -0.435 1.00 93.69 106 GLU A CA 1
ATOM 793 C C . GLU A 1 106 ? 1.464 6.677 -1.451 1.00 93.69 106 GLU A C 1
ATOM 795 O O . GLU A 1 106 ? 2.662 6.949 -1.520 1.00 93.69 106 GLU A O 1
ATOM 800 N N . VAL A 1 107 ? 0.890 5.834 -2.318 1.00 94.44 107 VAL A N 1
ATOM 801 C CA . VAL A 1 107 ? 1.680 5.104 -3.321 1.00 94.44 107 VAL A CA 1
ATOM 802 C C . VAL A 1 107 ? 2.243 6.023 -4.409 1.00 94.44 107 VAL A C 1
ATOM 804 O O . VAL A 1 107 ? 3.322 5.766 -4.942 1.00 94.44 107 VAL A O 1
ATOM 807 N N . LEU A 1 108 ? 1.556 7.123 -4.730 1.00 93.88 108 LEU A N 1
ATOM 808 C CA . LEU A 1 108 ? 2.048 8.092 -5.712 1.00 93.88 108 LEU A CA 1
ATOM 809 C C . LEU A 1 108 ? 3.248 8.873 -5.175 1.00 93.88 108 LEU A C 1
ATOM 811 O O . LEU A 1 108 ? 4.174 9.148 -5.934 1.00 93.88 108 LEU A O 1
ATOM 815 N N . LEU A 1 109 ? 3.269 9.179 -3.875 1.00 93.62 109 LEU A N 1
ATOM 816 C CA . LEU A 1 109 ? 4.424 9.817 -3.236 1.00 93.62 109 LEU A CA 1
ATOM 817 C C . LEU A 1 109 ? 5.680 8.946 -3.287 1.00 93.62 109 LEU A C 1
ATOM 819 O O . LEU A 1 109 ? 6.783 9.475 -3.350 1.00 93.62 109 LEU A O 1
ATOM 823 N N . VAL A 1 110 ? 5.514 7.625 -3.268 1.00 91.38 110 VAL A N 1
ATOM 824 C CA . VAL A 1 110 ? 6.624 6.671 -3.372 1.00 91.38 110 VAL A CA 1
ATOM 825 C C . VAL A 1 110 ? 7.164 6.593 -4.797 1.00 91.38 110 VAL A C 1
ATOM 827 O O . VAL A 1 110 ? 8.356 6.391 -4.997 1.00 91.38 110 VAL A O 1
ATOM 830 N N . ILE A 1 111 ? 6.292 6.710 -5.796 1.00 89.69 111 ILE A N 1
ATOM 831 C CA . ILE A 1 111 ? 6.670 6.531 -7.202 1.00 89.69 111 ILE A CA 1
ATOM 832 C C . ILE A 1 111 ? 7.305 7.793 -7.782 1.00 89.69 111 ILE A C 1
ATOM 834 O O . ILE A 1 111 ? 8.168 7.689 -8.645 1.00 89.69 111 ILE A O 1
ATOM 838 N N . LEU A 1 112 ? 6.879 8.973 -7.336 1.00 89.12 112 LEU A N 1
ATOM 839 C CA . LEU A 1 112 ? 7.358 10.244 -7.867 1.00 89.12 112 LEU A CA 1
ATOM 840 C C . LEU A 1 112 ? 8.618 10.708 -7.128 1.00 89.12 112 LEU A C 1
ATOM 842 O O . LEU A 1 112 ? 8.571 10.921 -5.922 1.00 89.12 112 LEU A O 1
ATOM 846 N N . ASP A 1 113 ? 9.706 10.967 -7.860 1.00 85.81 113 ASP A N 1
ATOM 847 C CA . ASP A 1 113 ? 10.941 11.554 -7.300 1.00 85.81 113 ASP A CA 1
ATOM 848 C C . ASP A 1 113 ? 10.704 12.911 -6.630 1.00 85.81 113 ASP A C 1
ATOM 850 O O . ASP A 1 113 ? 11.236 13.253 -5.572 1.00 85.81 113 ASP A O 1
ATOM 854 N N . HIS A 1 114 ? 9.881 13.719 -7.294 1.00 87.19 114 HIS A N 1
ATOM 855 C CA . HIS A 1 114 ? 9.547 15.079 -6.906 1.00 87.19 114 HIS A CA 1
ATOM 856 C C . HIS A 1 114 ? 8.026 15.217 -6.915 1.00 87.19 114 HIS A C 1
ATOM 858 O O . HIS A 1 114 ? 7.454 15.754 -7.872 1.00 87.19 114 HIS A O 1
ATOM 864 N N . PRO A 1 115 ? 7.338 14.689 -5.886 1.00 89.44 115 PRO A N 1
ATOM 865 C CA . PRO A 1 115 ? 5.896 14.779 -5.841 1.00 89.44 115 PRO A CA 1
ATOM 866 C C . PRO A 1 115 ? 5.482 16.247 -5.672 1.00 89.44 115 PRO A C 1
ATOM 868 O O . PRO A 1 115 ? 6.092 16.983 -4.889 1.00 89.44 115 PRO A O 1
ATOM 871 N N . PRO A 1 116 ? 4.451 16.707 -6.397 1.00 92.56 116 PRO A N 1
ATOM 872 C CA . PRO A 1 116 ? 3.987 18.079 -6.273 1.00 92.56 116 PRO A CA 1
ATOM 873 C C . PRO A 1 116 ? 3.401 18.325 -4.876 1.00 92.56 116 PRO A C 1
ATOM 875 O O . PRO A 1 116 ? 2.815 17.429 -4.268 1.00 92.56 116 PRO A O 1
ATOM 878 N N . LEU A 1 117 ? 3.511 19.562 -4.379 1.00 94.06 117 LEU A N 1
ATOM 879 C CA . LEU A 1 117 ? 3.097 19.915 -3.011 1.00 94.06 117 LEU A CA 1
ATOM 880 C C . LEU A 1 117 ? 1.639 19.550 -2.707 1.00 94.06 117 LEU A C 1
ATOM 882 O O . LEU A 1 117 ? 1.354 19.020 -1.637 1.00 94.06 117 LEU A O 1
ATOM 886 N N . TRP A 1 118 ? 0.734 19.750 -3.670 1.00 94.88 118 TRP A N 1
ATOM 887 C CA . TRP A 1 118 ? -0.680 19.415 -3.494 1.00 94.88 118 TRP A CA 1
ATOM 888 C C . TRP A 1 118 ? -0.899 17.922 -3.206 1.00 94.88 118 TRP A C 1
ATOM 890 O O . TRP A 1 118 ? -1.804 17.579 -2.454 1.00 94.88 118 TRP A O 1
ATOM 900 N N . LEU A 1 119 ? -0.065 17.034 -3.764 1.00 94.50 119 LEU A N 1
ATOM 901 C CA . LEU A 1 119 ? -0.167 15.591 -3.545 1.00 94.50 119 LEU A CA 1
ATOM 902 C C . LEU A 1 119 ? 0.335 15.213 -2.147 1.00 94.50 119 LEU A C 1
ATOM 904 O O . LEU A 1 119 ? -0.228 14.332 -1.503 1.00 94.50 119 LEU A O 1
ATOM 908 N N . MET A 1 120 ? 1.364 15.906 -1.652 1.00 94.06 120 MET A N 1
ATOM 909 C CA . MET A 1 120 ? 1.816 15.745 -0.269 1.00 94.06 120 MET A CA 1
ATOM 910 C C . MET A 1 120 ? 0.736 16.195 0.721 1.00 94.06 120 MET A C 1
ATOM 912 O O . MET A 1 120 ? 0.501 15.523 1.724 1.00 94.06 120 MET A O 1
ATOM 916 N N . ASP A 1 121 ? 0.076 17.321 0.448 1.00 95.19 121 ASP A N 1
ATOM 917 C CA . ASP A 1 121 ? -1.014 17.830 1.283 1.00 95.19 121 ASP A CA 1
ATOM 918 C C . ASP A 1 121 ? -2.230 16.893 1.255 1.00 95.19 121 ASP A C 1
ATOM 920 O O . ASP A 1 121 ? -2.814 16.611 2.302 1.00 95.19 121 ASP A O 1
ATOM 924 N N . GLU A 1 122 ? -2.559 16.347 0.082 1.00 95.38 122 GLU A N 1
ATOM 925 C CA . GLU A 1 122 ? -3.597 15.331 -0.097 1.00 95.38 122 GLU A CA 1
ATOM 926 C C . GLU A 1 122 ? -3.313 14.075 0.735 1.00 95.38 122 GLU A C 1
ATOM 928 O O . GLU A 1 122 ? -4.165 13.659 1.516 1.00 95.38 122 GLU A O 1
ATOM 933 N N . ALA A 1 123 ? -2.102 13.515 0.646 1.00 94.31 123 ALA A N 1
ATOM 934 C CA . ALA A 1 123 ? -1.725 12.334 1.422 1.00 94.31 123 ALA A CA 1
ATOM 935 C C . ALA A 1 123 ? -1.817 12.584 2.937 1.00 94.31 123 ALA A C 1
ATOM 937 O O . ALA A 1 123 ? -2.312 11.740 3.684 1.00 94.31 123 ALA A O 1
ATOM 938 N N . ARG A 1 124 ? -1.410 13.774 3.410 1.00 94.62 124 ARG A N 1
ATOM 939 C CA . ARG A 1 124 ? -1.581 14.153 4.824 1.00 94.62 124 ARG A CA 1
ATOM 940 C C . ARG A 1 124 ? -3.051 14.254 5.219 1.00 94.62 124 ARG A C 1
ATOM 942 O O . ARG A 1 124 ? -3.385 13.914 6.352 1.00 94.62 124 ARG A O 1
ATOM 949 N N . ARG A 1 125 ? -3.921 14.754 4.335 1.00 96.75 125 ARG A N 1
ATOM 950 C CA . ARG A 1 125 ? -5.362 14.836 4.602 1.00 96.75 125 ARG A CA 1
ATOM 951 C C . ARG A 1 125 ? -5.975 13.440 4.696 1.00 96.75 125 ARG A C 1
ATOM 953 O O . ARG A 1 125 ? -6.639 13.149 5.684 1.00 96.75 125 ARG A O 1
ATOM 960 N N . GLN A 1 126 ? -5.677 12.571 3.733 1.00 95.62 126 GLN A N 1
ATOM 961 C CA . GLN A 1 126 ? -6.159 11.189 3.706 1.00 95.62 126 GLN A CA 1
ATOM 962 C C . GLN A 1 126 ? -5.719 10.402 4.946 1.00 95.62 126 GLN A C 1
ATOM 964 O O . GLN A 1 126 ? -6.528 9.692 5.544 1.00 95.62 126 GLN A O 1
ATOM 969 N N . GLU A 1 127 ? -4.474 10.582 5.396 1.00 93.94 127 GLU A N 1
ATOM 970 C CA . GLU A 1 127 ? -3.990 9.929 6.615 1.00 93.94 127 GLU A CA 1
ATOM 971 C C . GLU A 1 127 ? -4.726 10.424 7.870 1.00 93.94 127 GLU A C 1
ATOM 973 O O . GLU A 1 127 ? -5.113 9.621 8.720 1.00 93.94 127 GLU A O 1
ATOM 978 N N . ARG A 1 128 ? -5.005 11.732 7.971 1.00 96.19 128 ARG A N 1
ATOM 979 C CA . ARG A 1 128 ? -5.826 12.280 9.066 1.00 96.19 128 ARG A CA 1
ATOM 980 C C . ARG A 1 128 ? -7.231 11.683 9.063 1.00 96.19 128 ARG A C 1
ATOM 982 O O . ARG A 1 128 ? -7.669 11.175 10.090 1.00 96.19 128 ARG A O 1
ATOM 989 N N . GLU A 1 129 ? -7.895 11.667 7.910 1.00 96.19 129 GLU A N 1
ATOM 990 C CA . GLU A 1 129 ? -9.237 11.090 7.757 1.00 96.19 129 GLU A CA 1
ATOM 991 C C . GLU A 1 129 ? -9.262 9.588 8.093 1.00 96.19 129 GLU A C 1
ATOM 993 O O . GLU A 1 129 ? -10.243 9.073 8.636 1.00 96.19 129 GLU A O 1
ATOM 998 N N . ARG A 1 130 ? -8.191 8.850 7.769 1.00 93.38 130 ARG A N 1
ATOM 999 C CA . ARG A 1 130 ? -8.046 7.431 8.123 1.00 93.38 130 ARG A CA 1
ATOM 1000 C C . ARG A 1 130 ? -7.947 7.251 9.637 1.00 93.38 130 ARG A C 1
ATOM 1002 O O . ARG A 1 130 ? -8.671 6.426 10.194 1.00 93.38 130 ARG A O 1
ATOM 1009 N N . ILE A 1 131 ? -7.096 8.032 10.301 1.00 95.81 131 ILE A N 1
ATOM 1010 C CA . ILE A 1 131 ? -6.927 7.996 11.760 1.00 95.81 131 ILE A CA 1
ATOM 1011 C C . ILE A 1 131 ? -8.234 8.380 12.467 1.00 95.81 131 ILE A C 1
ATOM 1013 O O . ILE A 1 131 ? -8.655 7.696 13.398 1.00 95.81 131 ILE A O 1
ATOM 1017 N N . GLU A 1 132 ? -8.920 9.426 12.009 1.00 97.56 132 GLU A N 1
ATOM 1018 C CA . GLU A 1 132 ? -10.197 9.869 12.582 1.00 97.56 132 GLU A CA 1
ATOM 1019 C C . GLU A 1 132 ? -11.280 8.785 12.485 1.00 97.56 132 GLU A C 1
ATOM 1021 O O . GLU A 1 132 ? -11.974 8.516 13.469 1.00 97.56 132 GLU A O 1
ATOM 1026 N N . ARG A 1 133 ? -11.373 8.084 11.345 1.00 96.19 133 ARG A N 1
ATOM 1027 C CA . ARG A 1 133 ? -12.273 6.928 11.181 1.00 96.19 133 ARG A CA 1
ATOM 1028 C C . ARG A 1 133 ? -11.937 5.783 12.137 1.00 96.19 133 ARG A C 1
ATOM 1030 O O . ARG A 1 133 ? -12.845 5.166 12.698 1.00 96.19 133 ARG A O 1
ATOM 1037 N N . GLN A 1 134 ? -10.651 5.506 12.352 1.00 95.88 134 GLN A N 1
ATOM 1038 C CA . GLN A 1 134 ? -10.216 4.493 13.317 1.00 95.88 134 GLN A CA 1
ATO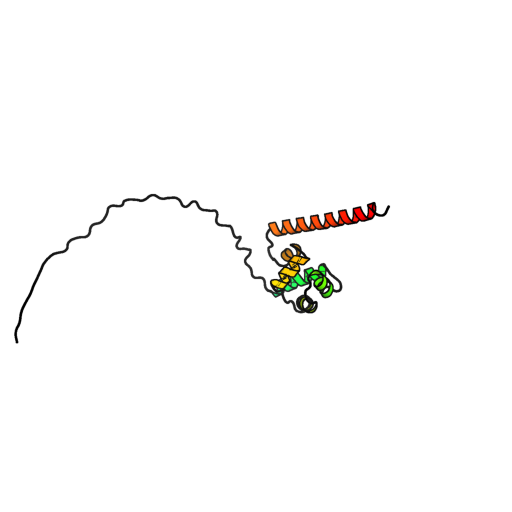M 1039 C C . GLN A 1 134 ? -10.596 4.886 14.748 1.00 95.88 134 GLN A C 1
ATOM 1041 O O . GLN A 1 134 ? -11.150 4.064 15.474 1.00 95.88 134 GLN A O 1
ATOM 1046 N N . ILE A 1 135 ? -10.390 6.150 15.131 1.00 96.81 135 ILE A N 1
ATOM 1047 C CA . ILE A 1 135 ? -10.802 6.675 16.440 1.00 96.81 135 ILE A CA 1
ATOM 1048 C C . ILE A 1 135 ? -12.315 6.536 16.625 1.00 96.81 135 ILE A C 1
ATOM 1050 O O . ILE A 1 135 ? -12.755 6.051 17.664 1.00 96.81 135 ILE A O 1
ATOM 1054 N N . ALA A 1 136 ? -13.113 6.927 15.628 1.00 96.19 136 ALA A N 1
ATOM 1055 C CA . ALA A 1 136 ? -14.568 6.804 15.684 1.00 96.19 136 ALA A CA 1
ATOM 1056 C C . ALA A 1 136 ? -15.014 5.342 15.859 1.00 96.19 136 ALA A C 1
ATOM 1058 O O . ALA A 1 136 ? -15.869 5.053 16.694 1.00 96.19 136 ALA A O 1
ATOM 1059 N N . THR A 1 137 ? -14.383 4.415 15.133 1.00 95.50 137 THR A N 1
ATOM 1060 C CA . THR A 1 137 ? -14.672 2.975 15.229 1.00 95.50 137 THR A CA 1
ATOM 1061 C C . THR A 1 137 ? -14.351 2.429 16.620 1.00 95.50 137 THR A C 1
ATOM 1063 O O . THR A 1 137 ? -15.172 1.738 17.218 1.00 95.50 137 THR A O 1
ATOM 1066 N N . LEU A 1 138 ? -13.179 2.764 17.162 1.00 95.69 138 LEU A N 1
ATOM 1067 C CA . LEU A 1 138 ? -12.759 2.317 18.491 1.00 95.69 138 LEU A CA 1
ATOM 1068 C C . LEU A 1 138 ? -13.645 2.902 19.598 1.00 95.69 138 LEU A C 1
ATOM 1070 O O . LEU A 1 138 ? -14.004 2.189 20.530 1.00 95.69 138 LEU A O 1
ATOM 1074 N N . ARG A 1 139 ? -14.049 4.174 19.486 1.00 95.62 139 ARG A N 1
ATOM 1075 C CA . ARG A 1 139 ? -14.998 4.794 20.427 1.00 95.62 139 ARG A CA 1
ATOM 1076 C C . ARG A 1 139 ? -16.345 4.075 20.423 1.00 95.62 139 ARG A C 1
ATOM 1078 O O . ARG A 1 139 ? -16.830 3.720 21.491 1.00 95.62 139 ARG A O 1
ATOM 1085 N N . ALA A 1 140 ? -16.884 3.766 19.243 1.00 94.25 140 ALA A N 1
ATOM 1086 C CA . ALA A 1 140 ? -18.135 3.018 19.125 1.00 94.25 140 ALA A CA 1
ATOM 1087 C C . ALA A 1 140 ? -18.051 1.615 19.758 1.00 94.25 140 ALA A C 1
ATOM 1089 O O . ALA A 1 140 ? -19.021 1.156 20.354 1.00 94.25 140 ALA A O 1
ATOM 1090 N N . GLN A 1 141 ? -16.897 0.940 19.677 1.00 93.94 141 GLN A N 1
ATOM 1091 C CA . GLN A 1 141 ? -16.684 -0.358 20.335 1.00 93.94 141 GLN A CA 1
ATOM 1092 C C . GLN A 1 141 ? -16.659 -0.253 21.866 1.00 93.94 141 GLN A C 1
ATOM 1094 O O . GLN A 1 141 ? -17.150 -1.153 22.541 1.00 93.94 141 GLN A O 1
ATOM 1099 N N . ILE A 1 142 ? -16.103 0.833 22.412 1.00 95.00 142 ILE A N 1
ATOM 1100 C CA . ILE A 1 142 ? -16.079 1.085 23.860 1.00 95.00 142 ILE A CA 1
ATOM 1101 C C . ILE A 1 142 ? -17.490 1.405 24.372 1.00 95.00 142 ILE A C 1
ATOM 1103 O O . ILE A 1 142 ? -17.905 0.876 25.398 1.00 95.00 142 ILE A O 1
ATOM 1107 N N . GLU A 1 143 ? -18.229 2.254 23.656 1.00 92.19 143 GLU A N 1
ATOM 1108 C CA . GLU A 1 143 ? -19.567 2.711 24.053 1.00 92.19 143 GLU A CA 1
ATOM 1109 C C . GLU A 1 143 ? -20.650 1.637 23.851 1.00 92.19 143 GLU A C 1
ATOM 1111 O O . GLU A 1 143 ? -21.563 1.529 24.663 1.00 92.19 143 GLU A O 1
ATOM 1116 N N . GLY A 1 144 ? -20.544 0.818 22.798 1.00 75.44 144 GLY A N 1
ATOM 1117 C CA . GLY A 1 144 ? -21.491 -0.261 22.486 1.00 75.44 144 GLY A CA 1
ATOM 1118 C C . GLY A 1 144 ? -21.243 -1.584 23.220 1.00 75.44 144 GLY A C 1
ATOM 1119 O O . GLY A 1 144 ? -21.968 -2.546 22.984 1.00 75.44 144 GLY A O 1
ATOM 1120 N N . GLY A 1 145 ? -20.211 -1.655 24.066 1.00 63.88 145 GLY A N 1
ATOM 1121 C CA . GLY A 1 145 ? -19.856 -2.828 24.875 1.00 63.88 145 GLY A CA 1
ATOM 1122 C C . GLY A 1 145 ? -20.317 -2.764 26.338 1.00 63.88 145 GLY A C 1
ATOM 1123 O O . GLY A 1 145 ? -19.773 -3.507 27.156 1.00 63.88 145 GLY A O 1
ATOM 1124 N N . GLN A 1 146 ? -21.246 -1.861 26.673 1.00 47.69 146 GLN A N 1
ATOM 1125 C CA . GLN A 1 146 ? -21.862 -1.704 28.002 1.00 47.69 146 GLN A CA 1
ATOM 1126 C C . GLN A 1 146 ? -23.186 -2.467 28.109 1.00 47.69 146 GLN A C 1
ATOM 1128 O O . GLN A 1 146 ? -23.990 -2.391 27.153 1.00 47.69 146 GLN A O 1
#

Radius of gyration: 35.61 Å; Cα contacts (8 Å, |Δi|>4): 86; chains: 1; bounding box: 36×70×128 Å

pLDDT: mean 79.92, std 21.29, range [37.47, 98.56]

Foldseek 3Di:
DDDDDDDDDDDDDDDDDDDDDDDDDDDDDPPDPDPPPPPVQDDPPDLLQLLVLLLVVLCVVPVPPSLVVLCVQQVDDSVVVVCSNPVSGHDDPVSVVSVCVRPNLVSVVSRGPDDDPVSVVVNVVVVVVVVVVVVVVVVCVVVVVD

Sequence (146 aa):
MTASLFPTDPFGRPSSMHPASRKPMKQSPRKLPTPVVDSRTGACEDRTVVADRVAAFLRAKYPLKTADNVAADTGLPVATISRWLDRGSAPSLWALGKLVGAYDAEVLLVILDHPPLWLMDEARRQERERIERQIATLRAQIEGGQ

Mean predicted aligned error: 14.8 Å

Solvent-accessible surface area (backbone atoms only — not comparable to full-atom values): 9158 Å² total; per-residue (Å²): 135,87,88,89,82,89,82,88,86,83,86,81,86,82,80,92,81,88,87,83,92,79,85,80,83,87,77,78,79,78,78,69,81,70,81,82,70,66,81,77,80,71,76,84,68,58,54,50,60,42,9,47,38,49,36,52,51,47,38,70,77,29,80,67,64,38,37,59,54,52,18,68,66,46,71,46,59,42,71,62,45,43,41,23,64,74,67,40,41,48,76,51,74,71,55,43,53,34,46,35,76,59,50,44,53,55,54,54,55,55,57,36,96,74,60,55,68,70,52,56,53,46,30,54,49,53,51,50,56,50,51,53,52,50,51,54,52,53,50,50,55,63,66,71,68,114